Protein AF-A0A1V6DER4-F1 (afdb_monomer)

Nearest PDB structures (foldseek):
  4bug-assembly1_A  TM=2.078E-01  e=3.095E+00  Streptococcus pyogenes

Mean predicted aligned error: 11.06 Å

Secondary structure (DSSP, 8-state):
-------GGGGSS--------------EEEEESSSSEEEEEE-SSSPEEEEESSS-EEE-SEEEEEEEEEEEEETTEEEEEEEE-SS-EEE-TT-EEEE--SSSPEEEEEEEEETTEEEEEEEEE-TTS-BEEEEEEETTEE---EEEEEETTEEEEEEEPPP-

Structure (mmCIF, N/CA/C/O backbone):
data_AF-A0A1V6DER4-F1
#
_entry.id   AF-A0A1V6DER4-F1
#
loop_
_atom_site.group_PDB
_atom_site.id
_atom_si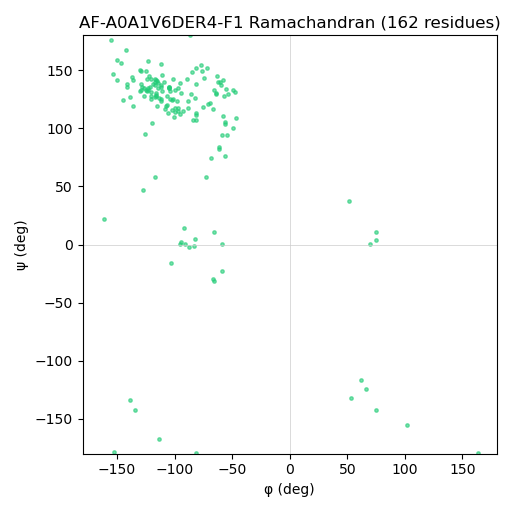te.type_symbol
_atom_site.label_atom_id
_atom_site.label_alt_id
_atom_site.label_comp_id
_atom_site.label_asym_id
_atom_site.label_entity_id
_atom_site.label_seq_id
_atom_site.pdbx_PDB_ins_code
_atom_site.Cartn_x
_atom_site.Cartn_y
_atom_site.Cartn_z
_atom_site.occupancy
_atom_site.B_iso_or_equiv
_atom_site.auth_seq_id
_atom_site.auth_comp_id
_atom_site.auth_asym_id
_atom_site.auth_atom_id
_atom_site.pdbx_PDB_model_num
ATOM 1 N N . MET A 1 1 ? 38.550 34.057 -59.702 1.00 41.94 1 MET A N 1
ATOM 2 C CA . MET A 1 1 ? 37.166 33.684 -59.329 1.00 41.94 1 MET A CA 1
ATOM 3 C C . MET A 1 1 ? 36.747 32.480 -60.160 1.00 41.94 1 MET A C 1
ATOM 5 O O . MET A 1 1 ? 36.558 32.627 -61.360 1.00 41.94 1 MET A O 1
ATOM 9 N N . ARG A 1 2 ? 36.686 31.280 -59.570 1.00 32.03 2 ARG A N 1
ATOM 10 C CA . ARG A 1 2 ? 36.226 30.060 -60.255 1.00 32.03 2 ARG A CA 1
ATOM 11 C C . ARG A 1 2 ? 34.793 29.771 -59.819 1.00 32.03 2 ARG A C 1
ATOM 13 O O . ARG A 1 2 ? 34.556 29.518 -58.644 1.00 32.03 2 ARG A O 1
ATOM 20 N N . ARG A 1 3 ? 33.850 29.838 -60.764 1.00 38.78 3 ARG A N 1
ATOM 21 C CA . ARG A 1 3 ? 32.483 29.338 -60.582 1.00 38.78 3 ARG A CA 1
ATOM 22 C C . ARG A 1 3 ? 32.534 27.815 -60.660 1.00 38.78 3 ARG A C 1
ATOM 24 O O . ARG A 1 3 ? 32.926 27.279 -61.692 1.00 38.78 3 ARG A O 1
ATOM 31 N N . VAL A 1 4 ? 32.162 27.139 -59.578 1.00 39.78 4 VAL A N 1
ATOM 32 C CA . VAL A 1 4 ? 31.928 25.693 -59.585 1.00 39.78 4 VAL A CA 1
ATOM 33 C C . VAL A 1 4 ? 30.445 25.485 -59.864 1.00 39.78 4 VAL A C 1
ATOM 35 O O . VAL A 1 4 ? 29.590 25.926 -59.101 1.00 39.78 4 VAL A O 1
ATOM 38 N N . CYS A 1 5 ? 30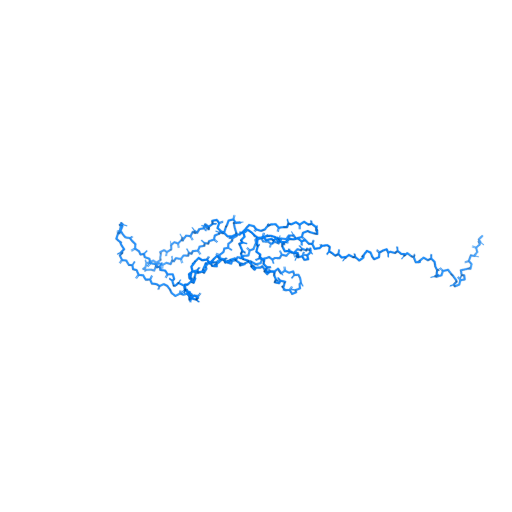.157 24.884 -61.014 1.00 38.81 5 CYS A N 1
ATOM 39 C CA . CYS A 1 5 ? 28.826 24.465 -61.422 1.00 38.81 5 CYS A CA 1
ATOM 40 C C . CYS A 1 5 ? 28.545 23.118 -60.743 1.00 38.81 5 CYS A C 1
ATOM 42 O O . CYS A 1 5 ? 29.219 22.132 -61.038 1.00 38.81 5 CYS A O 1
ATOM 44 N N . LEU A 1 6 ? 27.615 23.089 -59.788 1.00 34.81 6 LEU A N 1
ATOM 45 C CA . LEU A 1 6 ? 27.158 21.854 -59.152 1.00 34.81 6 LEU A CA 1
ATOM 46 C C . LEU A 1 6 ? 26.116 21.202 -60.066 1.00 34.81 6 LEU A C 1
ATOM 48 O O . LEU A 1 6 ? 25.002 21.702 -60.209 1.00 34.81 6 LEU A O 1
ATOM 52 N N . THR A 1 7 ? 26.496 20.103 -60.715 1.00 43.47 7 THR A N 1
ATOM 53 C CA . THR A 1 7 ? 25.568 19.224 -61.427 1.00 43.47 7 THR A CA 1
ATOM 54 C C . THR A 1 7 ? 24.791 18.363 -60.426 1.00 43.47 7 THR A C 1
ATOM 56 O O . THR A 1 7 ? 25.281 18.023 -59.349 1.00 43.47 7 THR A O 1
ATOM 59 N N . TRP A 1 8 ? 23.552 18.022 -60.790 1.00 34.69 8 TRP A N 1
ATOM 60 C CA . TRP A 1 8 ? 22.521 17.358 -59.973 1.00 34.69 8 TRP A CA 1
ATOM 61 C C . TRP A 1 8 ? 22.887 15.975 -59.388 1.00 34.69 8 TRP A C 1
ATOM 63 O O . TRP A 1 8 ? 22.088 15.373 -58.677 1.00 34.69 8 TRP A O 1
ATOM 73 N N . THR A 1 9 ? 24.092 15.465 -59.631 1.00 43.50 9 THR A N 1
ATOM 74 C CA . THR A 1 9 ? 24.537 14.133 -59.196 1.00 43.50 9 THR A CA 1
ATOM 75 C C . THR A 1 9 ? 25.147 14.104 -57.786 1.00 43.50 9 THR A C 1
ATOM 77 O O . THR A 1 9 ? 25.478 13.033 -57.289 1.00 43.50 9 THR A O 1
ATOM 80 N N . ALA A 1 10 ? 25.266 15.248 -57.101 1.00 41.22 10 ALA A N 1
ATOM 81 C CA . ALA A 1 10 ? 25.818 15.333 -55.740 1.00 41.22 10 ALA A CA 1
ATOM 82 C C . ALA A 1 10 ? 24.766 15.234 -54.611 1.00 41.22 10 ALA A C 1
ATOM 84 O O . ALA A 1 10 ? 25.069 15.540 -53.461 1.00 41.22 10 ALA A O 1
ATOM 85 N N . VAL A 1 11 ? 23.534 14.800 -54.911 1.00 39.50 11 VAL A N 1
ATOM 86 C CA . VAL A 1 11 ? 22.464 14.601 -53.904 1.00 39.50 11 VAL A CA 1
ATOM 87 C C . VAL A 1 11 ? 22.400 13.146 -53.398 1.00 39.50 11 VAL A C 1
ATOM 89 O O . VAL A 1 11 ? 21.587 12.813 -52.544 1.00 39.50 11 VAL A O 1
ATOM 92 N N . ALA A 1 12 ? 23.291 12.263 -53.856 1.00 41.22 12 ALA A N 1
ATOM 93 C CA . ALA A 1 12 ? 23.211 10.828 -53.570 1.00 41.22 12 ALA A CA 1
ATOM 94 C C . ALA A 1 12 ? 24.506 10.235 -52.986 1.00 41.22 12 ALA A C 1
ATOM 96 O O . ALA A 1 12 ? 24.964 9.203 -53.455 1.00 41.22 12 ALA A O 1
ATOM 97 N N . ALA A 1 13 ? 25.127 10.870 -51.984 1.00 39.97 13 ALA A N 1
ATOM 98 C CA . ALA A 1 13 ? 26.180 10.212 -51.184 1.00 39.97 13 ALA A CA 1
ATOM 99 C C . ALA A 1 13 ? 26.474 10.875 -49.825 1.00 39.97 13 ALA A C 1
ATOM 101 O O . ALA A 1 13 ? 27.538 10.667 -49.253 1.00 39.97 13 ALA A O 1
ATOM 102 N N . VAL A 1 14 ? 25.536 11.643 -49.269 1.00 38.56 14 VAL A N 1
ATOM 103 C CA . VAL A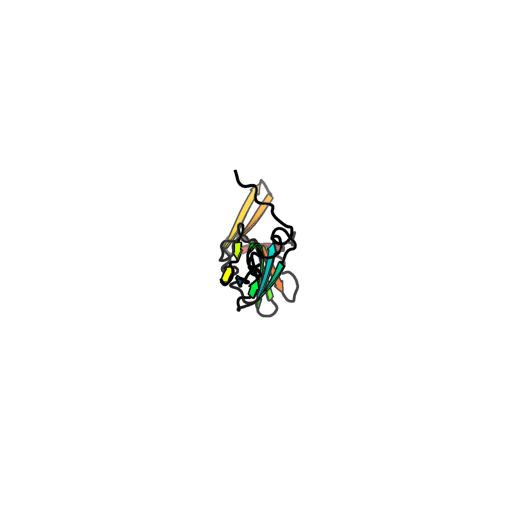 1 14 ? 25.509 11.887 -47.819 1.00 38.56 14 VAL A CA 1
ATOM 104 C C . VAL A 1 14 ? 24.202 11.306 -47.302 1.00 38.56 14 VAL A C 1
ATOM 106 O O . VAL A 1 14 ? 23.365 11.968 -46.697 1.00 38.56 14 VAL A O 1
ATOM 109 N N . LEU A 1 15 ? 24.039 10.005 -47.553 1.00 38.81 15 LEU A N 1
ATOM 110 C CA . LEU A 1 15 ? 23.426 9.142 -46.559 1.00 38.81 15 LEU A CA 1
ATOM 111 C C . LEU A 1 15 ? 24.361 9.214 -45.352 1.00 38.81 15 LEU A C 1
ATOM 113 O O . LEU A 1 15 ? 25.231 8.370 -45.161 1.00 38.81 15 LEU A O 1
ATOM 117 N N . LEU A 1 16 ? 24.200 10.269 -44.549 1.00 38.84 16 LEU A N 1
ATOM 118 C CA . LEU A 1 16 ? 24.380 10.123 -43.122 1.00 38.84 16 LEU A CA 1
ATOM 119 C C . LEU A 1 16 ? 23.438 8.978 -42.770 1.00 38.84 16 LEU A C 1
ATOM 121 O O . LEU A 1 16 ? 22.239 9.167 -42.576 1.00 38.84 16 LEU A O 1
ATOM 125 N N . SER A 1 17 ? 23.990 7.770 -42.747 1.00 44.09 17 SER A N 1
ATOM 126 C CA . SER A 1 17 ? 23.574 6.735 -41.832 1.00 44.09 17 SER A CA 1
ATOM 127 C C . SER A 1 17 ? 23.718 7.351 -40.448 1.00 44.09 17 SER A C 1
ATOM 129 O O . SER A 1 17 ? 24.691 7.116 -39.741 1.00 44.09 17 SER A O 1
ATOM 131 N N . VAL A 1 18 ? 22.772 8.224 -40.098 1.00 37.38 18 VAL A N 1
ATOM 132 C CA . VAL A 1 18 ? 22.355 8.386 -38.727 1.00 37.38 18 VAL A CA 1
ATOM 133 C C . VAL A 1 18 ? 21.917 6.973 -38.399 1.00 37.38 18 VAL A C 1
ATOM 135 O O . VAL A 1 18 ? 20.949 6.500 -39.008 1.00 37.38 18 VAL A O 1
ATOM 138 N N . PRO A 1 19 ? 22.638 6.232 -37.543 1.00 39.72 19 PRO A N 1
ATOM 139 C CA . PRO A 1 19 ? 21.972 5.140 -36.892 1.00 39.72 19 PRO A CA 1
ATOM 140 C C . PRO A 1 19 ? 20.787 5.826 -36.222 1.00 39.72 19 PRO A C 1
ATOM 142 O O . PRO A 1 19 ? 20.935 6.533 -35.226 1.00 39.72 19 PRO A O 1
ATOM 145 N N . ILE A 1 20 ? 19.591 5.641 -36.780 1.00 41.31 20 ILE A N 1
ATOM 146 C CA . ILE A 1 20 ? 18.439 5.498 -35.919 1.00 41.31 20 ILE A CA 1
ATOM 147 C C . ILE A 1 20 ? 18.832 4.248 -35.148 1.00 41.31 20 ILE A C 1
ATOM 149 O O . ILE A 1 20 ? 18.541 3.129 -35.562 1.00 41.31 20 ILE A O 1
ATOM 153 N N . ALA A 1 21 ? 19.621 4.431 -34.082 1.00 40.12 21 ALA A N 1
ATOM 154 C CA . ALA A 1 21 ? 19.564 3.533 -32.969 1.00 40.12 21 ALA A CA 1
ATOM 155 C C . ALA A 1 21 ? 18.064 3.435 -32.770 1.00 40.12 21 ALA A C 1
ATOM 157 O O . ALA A 1 21 ? 17.407 4.437 -32.472 1.00 40.12 21 ALA A O 1
ATOM 158 N N . SER A 1 22 ? 17.498 2.280 -33.111 1.00 39.81 22 SER A N 1
ATOM 159 C CA . SER A 1 22 ? 16.241 1.893 -32.530 1.00 39.81 22 SER A CA 1
ATOM 160 C C . SER A 1 22 ? 16.509 2.111 -31.055 1.00 39.81 22 SER A C 1
ATOM 162 O O . SER A 1 22 ? 17.254 1.342 -30.447 1.00 39.81 22 SER A O 1
ATOM 164 N N . ALA A 1 23 ? 16.047 3.233 -30.513 1.00 42.28 23 ALA A N 1
ATOM 165 C CA . ALA A 1 23 ? 15.954 3.420 -29.094 1.00 42.28 23 ALA A CA 1
ATOM 166 C C . ALA A 1 23 ? 14.855 2.437 -28.717 1.00 42.28 23 ALA A C 1
ATOM 168 O O . ALA A 1 23 ? 13.696 2.797 -28.536 1.00 4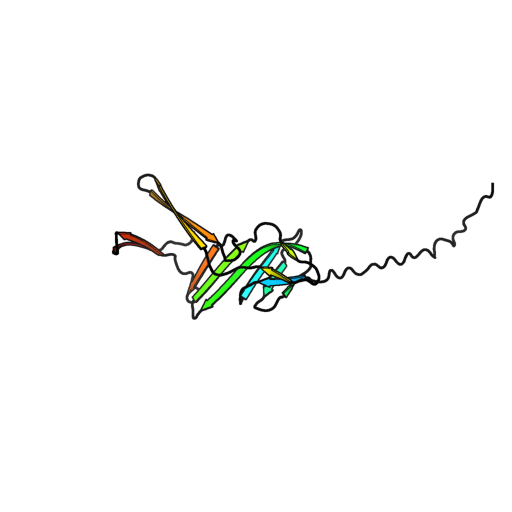2.28 23 ALA A O 1
ATOM 169 N N . VAL A 1 24 ? 15.210 1.150 -28.721 1.00 44.88 24 VAL A N 1
ATOM 170 C CA . VAL A 1 24 ? 14.601 0.178 -27.851 1.00 44.88 24 VAL A CA 1
ATOM 171 C C . VAL A 1 24 ? 14.922 0.808 -26.515 1.00 44.88 24 VAL A C 1
ATOM 173 O O . VAL A 1 24 ? 16.069 0.781 -26.076 1.00 44.88 24 VAL A O 1
ATOM 176 N N . ALA A 1 25 ? 13.982 1.598 -25.996 1.00 53.94 25 ALA A N 1
ATOM 177 C CA . ALA A 1 25 ? 14.088 2.083 -24.643 1.00 53.94 25 ALA A CA 1
ATOM 178 C C . ALA A 1 25 ? 14.214 0.797 -23.842 1.00 53.94 25 ALA A C 1
ATOM 180 O O . ALA A 1 25 ? 13.260 0.024 -23.787 1.00 53.94 25 ALA A O 1
ATOM 181 N N . GLU A 1 26 ? 15.429 0.481 -23.399 1.00 72.69 26 GLU A N 1
ATOM 182 C CA . GLU A 1 26 ? 15.635 -0.729 -22.630 1.00 72.69 26 GLU A CA 1
ATOM 183 C C . GLU A 1 26 ? 14.706 -0.616 -21.429 1.00 72.69 26 GLU A C 1
ATOM 185 O O . GLU A 1 26 ? 14.662 0.419 -20.754 1.00 72.69 26 GLU A O 1
ATOM 190 N N . ASP A 1 27 ? 13.896 -1.648 -21.217 1.00 86.62 27 ASP A N 1
ATOM 191 C CA . ASP A 1 27 ? 12.996 -1.664 -20.081 1.00 86.62 27 ASP A CA 1
ATOM 192 C C . ASP A 1 27 ? 13.826 -1.521 -18.798 1.00 86.62 27 ASP A C 1
ATOM 194 O O . ASP A 1 27 ? 14.931 -2.061 -18.656 1.00 86.62 27 ASP A O 1
ATOM 198 N N . GLY A 1 28 ? 13.292 -0.767 -17.845 1.00 92.38 28 GLY A N 1
ATOM 199 C CA . GLY A 1 28 ? 13.697 -0.932 -16.462 1.00 9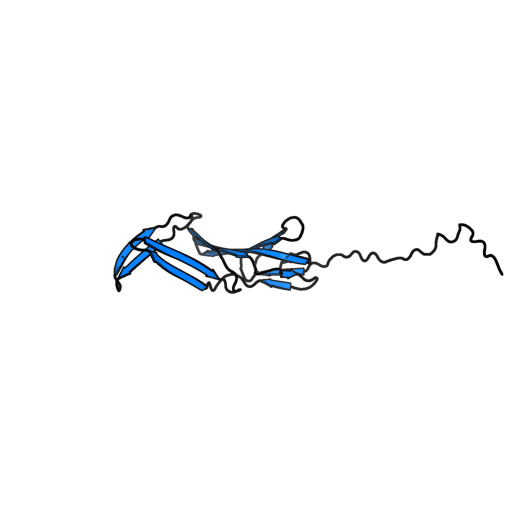2.38 28 GLY A CA 1
ATOM 200 C C . GLY A 1 28 ? 12.950 -2.105 -15.838 1.00 92.38 28 GLY A C 1
ATOM 201 O O . GLY A 1 28 ? 12.121 -2.775 -16.458 1.00 92.38 28 GLY A O 1
ATOM 202 N N . LYS A 1 29 ? 13.220 -2.345 -14.562 1.00 93.75 29 LYS A N 1
ATOM 203 C CA . LYS A 1 29 ? 12.490 -3.320 -13.757 1.00 93.75 29 LYS A CA 1
ATOM 204 C C . LYS A 1 29 ? 11.855 -2.638 -12.564 1.00 93.75 29 LYS A C 1
ATOM 206 O O . LYS A 1 29 ? 12.450 -1.756 -11.954 1.00 93.75 29 LYS A O 1
ATOM 211 N N . LEU A 1 30 ? 10.658 -3.079 -12.213 1.00 94.25 30 LEU A N 1
ATOM 212 C CA . LEU A 1 30 ? 9.946 -2.663 -11.019 1.00 94.25 30 LEU A CA 1
ATOM 213 C C . LEU A 1 30 ? 9.851 -3.841 -10.054 1.00 94.25 30 LEU A C 1
ATOM 215 O O . LEU A 1 30 ? 9.321 -4.892 -10.409 1.00 94.25 30 LEU A O 1
ATOM 219 N N . SER A 1 31 ? 10.340 -3.649 -8.835 1.00 94.00 31 SER A N 1
ATOM 220 C CA . SER A 1 31 ? 10.152 -4.579 -7.723 1.00 94.00 31 SER A CA 1
ATOM 221 C C . SER A 1 31 ? 9.369 -3.887 -6.614 1.00 94.00 31 SER A C 1
ATOM 223 O O . SER A 1 31 ? 9.567 -2.698 -6.365 1.00 94.00 31 SER A O 1
ATOM 225 N N . VAL A 1 32 ? 8.476 -4.613 -5.948 1.00 90.88 32 VAL A N 1
ATOM 226 C CA . VAL A 1 32 ? 7.725 -4.118 -4.789 1.00 90.88 32 VAL A CA 1
ATOM 227 C C . VAL A 1 32 ? 7.896 -5.125 -3.665 1.00 90.88 32 VAL A C 1
ATOM 229 O O . VAL A 1 32 ? 7.762 -6.324 -3.896 1.00 90.88 32 VAL A O 1
ATOM 232 N N . THR A 1 33 ? 8.160 -4.650 -2.448 1.00 86.06 33 THR A N 1
ATOM 233 C CA . THR A 1 33 ? 8.352 -5.494 -1.256 1.00 86.06 33 THR A CA 1
ATOM 234 C C . THR A 1 33 ? 7.026 -6.106 -0.757 1.00 86.06 33 THR A C 1
ATOM 236 O O . THR A 1 33 ? 6.592 -5.865 0.365 1.00 86.06 33 THR A O 1
ATOM 239 N N . ALA A 1 34 ? 6.335 -6.871 -1.604 1.00 84.62 34 ALA A N 1
ATOM 240 C CA . ALA A 1 34 ? 5.084 -7.557 -1.295 1.00 84.62 34 ALA A CA 1
ATOM 241 C C . ALA A 1 34 ? 4.904 -8.807 -2.172 1.00 84.62 34 ALA A C 1
ATOM 243 O O . ALA A 1 34 ? 5.266 -8.813 -3.345 1.00 84.62 34 ALA A O 1
ATOM 244 N N . ASP A 1 35 ? 4.267 -9.848 -1.630 1.00 83.69 35 ASP A N 1
ATOM 245 C CA . ASP A 1 35 ? 4.045 -11.111 -2.353 1.00 83.69 35 ASP A CA 1
ATOM 246 C C . ASP A 1 35 ? 3.102 -10.970 -3.553 1.00 83.69 35 ASP A C 1
ATOM 248 O O . ASP A 1 35 ? 3.224 -11.697 -4.540 1.00 83.69 35 ASP A O 1
ATOM 252 N N . LYS A 1 36 ? 2.146 -10.041 -3.463 1.00 88.38 36 LYS A N 1
ATOM 253 C CA . LYS A 1 36 ? 1.184 -9.742 -4.519 1.00 88.38 36 LYS A CA 1
ATOM 254 C C . LYS A 1 36 ? 0.877 -8.257 -4.530 1.00 88.38 36 LYS A C 1
ATOM 256 O O . LYS A 1 36 ? 0.421 -7.694 -3.530 1.00 88.38 36 LYS A O 1
ATOM 261 N N . TRP A 1 37 ? 1.083 -7.641 -5.684 1.00 92.56 37 TRP A N 1
ATOM 262 C CA . TRP A 1 37 ? 0.920 -6.206 -5.836 1.00 92.56 37 TRP A CA 1
ATOM 263 C C . TRP A 1 37 ? 0.402 -5.819 -7.217 1.00 92.56 37 TRP A C 1
ATOM 265 O O . TRP A 1 37 ? 0.558 -6.531 -8.213 1.00 92.56 37 TRP A O 1
ATOM 275 N N . VAL A 1 38 ? -0.229 -4.650 -7.257 1.00 94.69 38 VAL A N 1
ATOM 276 C CA . VAL A 1 38 ? -0.640 -3.954 -8.473 1.00 94.69 38 VAL A CA 1
ATOM 277 C C . VAL A 1 38 ? -0.156 -2.514 -8.378 1.00 94.69 38 VAL A C 1
ATOM 279 O O . VAL A 1 38 ? -0.375 -1.852 -7.366 1.00 94.69 38 VAL A O 1
ATOM 282 N N . ALA A 1 39 ? 0.471 -2.015 -9.437 1.00 94.81 39 ALA A N 1
ATOM 283 C CA . ALA A 1 39 ? 0.881 -0.627 -9.565 1.00 94.81 39 ALA A CA 1
ATOM 284 C C . ALA A 1 39 ? 0.240 0.005 -10.806 1.00 94.81 39 ALA A C 1
ATOM 286 O O . ALA A 1 39 ? 0.207 -0.586 -11.883 1.00 94.81 39 ALA A O 1
ATOM 287 N N . TYR A 1 40 ? -0.267 1.221 -10.641 1.00 94.81 40 TYR A N 1
ATOM 288 C CA . TYR A 1 40 ? -0.745 2.083 -11.711 1.00 94.81 40 TYR A CA 1
ATOM 289 C C . TYR A 1 40 ? 0.291 3.179 -11.915 1.00 94.81 40 TYR A C 1
ATOM 291 O O . TYR A 1 40 ? 0.512 4.011 -11.029 1.00 94.81 40 TYR A O 1
ATOM 299 N N . LEU A 1 41 ? 0.934 3.149 -13.073 1.00 94.75 41 LEU A N 1
ATOM 300 C CA . LEU A 1 41 ? 1.995 4.061 -13.461 1.00 94.75 41 LEU A CA 1
ATOM 301 C C . LEU A 1 41 ? 1.396 5.128 -14.373 1.00 94.75 41 LEU A C 1
ATOM 303 O O . LEU A 1 41 ? 1.006 4.848 -15.506 1.00 94.75 41 LEU A O 1
ATOM 307 N N . TYR A 1 42 ? 1.310 6.351 -13.862 1.00 93.06 42 TYR A N 1
ATOM 308 C CA . TYR A 1 42 ? 0.794 7.504 -14.588 1.00 93.06 42 TYR A CA 1
ATOM 309 C C . TYR A 1 42 ? 1.966 8.305 -15.165 1.00 93.06 42 TYR A C 1
ATOM 311 O O . TYR A 1 42 ? 2.768 8.865 -14.414 1.00 93.06 42 TYR A O 1
ATOM 319 N N . SER A 1 43 ? 2.050 8.360 -16.494 1.00 87.88 43 SER A N 1
ATOM 320 C CA . SER A 1 43 ? 2.911 9.270 -17.265 1.00 87.88 43 SER A CA 1
ATOM 321 C C . SER A 1 43 ? 2.040 10.271 -18.047 1.00 87.88 43 SER A C 1
ATOM 323 O O . SER A 1 43 ? 0.838 10.360 -17.802 1.00 87.88 43 SER A O 1
ATOM 325 N N . THR A 1 44 ? 2.600 11.021 -19.003 1.00 71.75 44 THR A N 1
ATOM 326 C CA . THR A 1 44 ? 1.871 11.983 -19.865 1.00 71.75 44 THR A CA 1
ATOM 327 C C . THR A 1 44 ? 0.855 11.344 -20.833 1.00 71.75 44 THR A C 1
ATOM 329 O O . THR A 1 44 ? 0.325 12.026 -21.707 1.00 71.75 44 THR A O 1
ATOM 332 N N . GLY A 1 45 ? 0.556 10.050 -20.683 1.00 70.94 45 GLY A N 1
ATOM 333 C CA . GLY A 1 45 ? -0.380 9.292 -21.511 1.00 70.94 45 GLY A CA 1
ATOM 334 C C . GLY A 1 45 ? -1.342 8.422 -20.696 1.00 70.94 45 GLY A C 1
ATOM 335 O O . GLY A 1 45 ? -1.831 8.812 -19.637 1.00 70.94 45 GLY A O 1
ATOM 336 N N . ARG A 1 46 ? -1.655 7.227 -21.212 1.00 75.19 46 ARG A N 1
ATOM 337 C CA . ARG A 1 46 ? -2.546 6.272 -20.533 1.00 75.19 46 ARG A CA 1
ATOM 338 C C . ARG A 1 46 ? -1.830 5.609 -19.350 1.00 75.19 46 ARG A C 1
ATOM 340 O O . ARG A 1 46 ? -0.647 5.296 -19.479 1.00 75.19 46 ARG A O 1
ATOM 347 N N . PRO A 1 47 ? -2.529 5.348 -18.230 1.00 84.56 47 PRO A N 1
ATOM 348 C CA . PRO A 1 47 ? -1.931 4.641 -17.110 1.00 84.56 47 PRO A CA 1
ATOM 349 C C . PRO A 1 47 ? -1.553 3.216 -17.515 1.00 84.56 47 PRO A C 1
ATOM 351 O O . PRO A 1 47 ? -2.376 2.476 -18.057 1.00 84.56 47 PRO A O 1
ATOM 354 N N . LEU A 1 48 ? -0.316 2.827 -17.217 1.00 90.12 48 LEU A N 1
ATOM 355 C CA . LEU A 1 48 ? 0.137 1.447 -17.335 1.00 90.12 48 LEU A CA 1
ATOM 356 C C . LEU A 1 48 ? -0.210 0.702 -16.044 1.00 90.12 48 LEU A C 1
ATOM 358 O O . LEU A 1 48 ? 0.109 1.166 -14.949 1.00 90.12 48 LEU A O 1
ATOM 362 N N . VAL A 1 49 ? -0.859 -0.455 -16.171 1.00 93.75 49 VAL A N 1
ATOM 363 C CA . VAL A 1 49 ? -1.153 -1.336 -15.036 1.00 93.75 49 VAL A CA 1
ATOM 364 C C . VAL A 1 49 ? -0.122 -2.450 -15.010 1.00 93.75 49 VAL A C 1
ATOM 366 O O . VAL A 1 49 ? -0.064 -3.266 -15.926 1.00 93.75 49 VAL A O 1
ATOM 369 N N . VAL A 1 50 ? 0.662 -2.500 -13.940 1.00 93.94 50 VAL A N 1
ATOM 370 C CA . VAL A 1 50 ? 1.672 -3.532 -13.707 1.00 93.94 50 VAL A CA 1
ATOM 371 C C . VAL A 1 50 ? 1.208 -4.394 -12.544 1.00 93.94 50 VAL A C 1
ATOM 373 O O . VAL A 1 50 ? 0.777 -3.884 -11.511 1.00 93.94 50 VAL A O 1
ATOM 376 N N . ARG A 1 51 ? 1.265 -5.711 -12.718 1.00 94.19 51 ARG A N 1
ATOM 377 C CA . ARG A 1 51 ? 0.987 -6.686 -11.663 1.00 94.19 51 ARG A CA 1
ATOM 378 C C . ARG A 1 51 ? 2.241 -7.508 -11.453 1.00 94.19 51 ARG A C 1
ATOM 380 O O . ARG A 1 51 ? 2.858 -7.913 -12.435 1.00 94.19 51 ARG A O 1
ATOM 387 N N . GLY A 1 52 ? 2.578 -7.780 -10.205 1.00 90.94 52 GLY A N 1
ATOM 388 C CA . GLY A 1 52 ? 3.745 -8.589 -9.896 1.00 90.94 52 GLY A CA 1
ATOM 389 C C . GLY A 1 52 ? 3.628 -9.323 -8.573 1.00 90.94 52 GLY A C 1
ATOM 390 O O . GLY A 1 52 ? 2.606 -9.262 -7.880 1.00 90.94 52 GLY A O 1
ATOM 391 N N . GLY A 1 53 ? 4.703 -10.040 -8.269 1.00 88.06 53 GLY A N 1
ATOM 392 C CA . GLY A 1 53 ? 4.919 -10.727 -7.005 1.00 88.06 53 GLY A CA 1
ATOM 393 C C . GLY A 1 53 ? 6.368 -10.552 -6.571 1.00 88.06 53 GLY A C 1
ATOM 394 O O . GLY A 1 53 ? 6.892 -9.443 -6.650 1.00 88.06 53 GLY A O 1
ATOM 395 N N . LYS A 1 54 ? 7.013 -11.645 -6.153 1.00 87.31 54 LYS A N 1
ATOM 396 C CA . LYS A 1 54 ? 8.379 -11.628 -5.598 1.00 87.31 54 LYS A CA 1
ATOM 397 C C . LYS A 1 54 ? 9.469 -11.245 -6.601 1.00 87.31 54 LYS A C 1
ATOM 399 O O . LYS A 1 54 ? 10.480 -10.677 -6.205 1.00 87.31 54 LYS A O 1
ATOM 404 N N . GLU A 1 55 ? 9.263 -11.552 -7.878 1.00 91.50 55 GLU A N 1
ATOM 405 C CA . GLU A 1 55 ? 10.239 -11.260 -8.928 1.00 91.50 55 GLU A CA 1
ATOM 406 C C . GLU A 1 55 ? 10.022 -9.861 -9.530 1.00 91.50 55 GLU A C 1
ATOM 408 O O . GLU A 1 55 ? 8.869 -9.457 -9.734 1.00 91.50 55 GLU A O 1
ATOM 413 N N . PRO A 1 56 ? 11.100 -9.130 -9.874 1.00 93.94 56 PRO A N 1
ATOM 414 C CA . PRO A 1 56 ? 10.991 -7.861 -10.582 1.00 93.94 56 PRO A CA 1
ATOM 415 C C . PRO A 1 56 ? 10.306 -8.010 -11.948 1.00 93.94 56 PRO A C 1
ATOM 417 O O . PRO A 1 56 ? 10.584 -8.940 -12.705 1.00 93.94 56 PRO A O 1
ATOM 420 N N . VAL A 1 57 ? 9.455 -7.047 -12.296 1.00 94.44 57 VAL A N 1
ATOM 421 C CA . VAL A 1 57 ? 8.691 -7.022 -13.552 1.00 94.44 57 VAL A CA 1
ATOM 422 C C . VAL A 1 57 ? 9.298 -6.001 -14.508 1.00 94.44 57 VAL A C 1
ATOM 424 O O . VAL A 1 57 ? 9.597 -4.884 -14.089 1.00 94.44 57 VAL A O 1
ATOM 427 N N . ASN A 1 58 ? 9.460 -6.352 -15.786 1.00 93.12 58 ASN A N 1
ATOM 428 C CA . ASN A 1 58 ? 9.908 -5.398 -16.804 1.00 93.12 58 ASN A CA 1
ATOM 429 C C . ASN A 1 58 ? 8.858 -4.301 -17.004 1.00 93.12 58 ASN A C 1
ATOM 431 O O . ASN A 1 58 ? 7.663 -4.574 -17.137 1.00 93.12 58 ASN A O 1
ATOM 435 N N . VAL A 1 59 ? 9.316 -3.057 -17.023 1.00 91.56 59 VAL A N 1
ATOM 436 C CA . VAL A 1 59 ? 8.495 -1.865 -17.206 1.00 91.56 59 VAL A CA 1
ATOM 437 C C . VAL A 1 59 ? 9.277 -0.891 -18.071 1.00 91.56 59 VAL A C 1
ATOM 439 O O . VAL A 1 59 ? 10.468 -0.688 -17.840 1.00 91.56 59 VAL A O 1
ATOM 442 N N . ALA A 1 60 ? 8.601 -0.247 -19.021 1.00 89.00 60 ALA A N 1
ATOM 443 C CA . ALA A 1 60 ? 9.213 0.795 -19.836 1.00 89.00 60 ALA A CA 1
ATOM 444 C C . ALA A 1 60 ? 9.947 1.819 -18.955 1.00 89.00 60 ALA A C 1
ATOM 446 O O . ALA A 1 60 ? 9.417 2.283 -17.940 1.00 89.00 60 ALA A O 1
ATOM 447 N N . ALA A 1 61 ? 11.178 2.160 -19.333 1.00 90.81 61 ALA A N 1
ATOM 448 C CA . ALA A 1 61 ? 11.919 3.206 -18.649 1.00 90.81 61 ALA A CA 1
ATOM 449 C C . ALA A 1 61 ? 11.188 4.552 -18.787 1.00 90.81 61 ALA A C 1
ATOM 451 O O . ALA A 1 61 ? 10.644 4.883 -19.844 1.00 90.81 61 ALA A O 1
ATOM 452 N N . GLY A 1 62 ? 11.169 5.342 -17.716 1.00 90.88 62 GLY A N 1
ATOM 453 C CA . GLY A 1 62 ? 10.445 6.604 -17.698 1.00 90.88 62 GLY A CA 1
ATOM 454 C C . GLY A 1 62 ? 10.207 7.173 -16.307 1.00 90.88 62 GLY A C 1
ATOM 455 O O . GLY A 1 62 ? 10.613 6.619 -15.289 1.00 90.88 62 GLY A O 1
ATOM 456 N N . SER A 1 63 ? 9.528 8.315 -16.280 1.00 93.12 63 SER A N 1
ATOM 457 C CA . SER A 1 63 ? 9.189 9.047 -15.064 1.00 93.12 63 SER A CA 1
ATOM 458 C C . SER A 1 63 ? 7.695 8.898 -14.784 1.00 93.12 63 SER A C 1
ATOM 460 O O . SER A 1 63 ? 6.865 9.279 -15.614 1.00 93.12 63 SER A O 1
ATOM 462 N N . TYR A 1 64 ? 7.347 8.317 -13.635 1.00 93.94 64 TYR A N 1
ATOM 463 C CA . TYR A 1 64 ? 5.980 7.910 -13.319 1.00 93.94 64 TYR A CA 1
ATOM 464 C C . TYR A 1 64 ? 5.521 8.431 -11.967 1.00 93.94 64 TYR A C 1
ATOM 466 O O . TYR A 1 64 ? 6.225 8.334 -10.964 1.00 93.94 64 TYR A O 1
ATOM 474 N N . ARG A 1 65 ? 4.278 8.900 -11.905 1.00 94.69 65 ARG A N 1
ATOM 475 C CA . ARG A 1 65 ? 3.547 8.956 -10.639 1.00 94.69 65 ARG A CA 1
ATOM 476 C C . ARG A 1 65 ? 2.953 7.577 -10.395 1.00 94.69 65 ARG A C 1
ATOM 478 O O . ARG A 1 65 ? 2.252 7.061 -11.261 1.00 94.69 65 ARG A O 1
ATOM 485 N N . ILE A 1 66 ? 3.223 6.976 -9.241 1.00 94.56 66 ILE A N 1
ATOM 486 C CA . ILE A 1 66 ? 2.870 5.573 -8.990 1.00 94.56 66 ILE A CA 1
ATOM 487 C C . ILE A 1 66 ? 1.831 5.486 -7.877 1.00 94.56 66 ILE A C 1
ATOM 489 O O . ILE A 1 66 ? 2.085 5.886 -6.741 1.00 94.56 66 ILE A O 1
ATOM 493 N N . ARG A 1 67 ? 0.662 4.931 -8.204 1.00 94.44 67 ARG A N 1
ATOM 494 C CA . ARG A 1 67 ? -0.292 4.421 -7.211 1.00 94.44 67 ARG A CA 1
ATOM 495 C C . ARG A 1 67 ? -0.077 2.925 -7.074 1.00 94.44 67 ARG A C 1
ATOM 497 O O . ARG A 1 67 ? -0.002 2.239 -8.086 1.00 94.44 67 ARG A O 1
ATOM 504 N N . PHE A 1 68 ? -0.037 2.411 -5.856 1.00 93.50 68 PHE A N 1
ATOM 505 C CA . PHE A 1 68 ? 0.131 0.986 -5.604 1.00 93.50 68 PHE A CA 1
ATOM 506 C C . PHE A 1 68 ? -1.016 0.435 -4.763 1.00 93.50 68 PHE A C 1
ATOM 508 O O . PHE A 1 68 ? -1.711 1.157 -4.043 1.00 93.50 68 PHE A O 1
ATOM 515 N N . MET A 1 69 ? -1.197 -0.871 -4.873 1.00 93.81 69 MET A N 1
ATOM 516 C CA . MET A 1 69 ? -2.061 -1.677 -4.037 1.00 93.81 69 MET A CA 1
ATOM 517 C C . MET A 1 69 ? -1.326 -2.975 -3.738 1.00 93.81 69 MET A C 1
ATOM 519 O O . MET A 1 69 ? -0.888 -3.658 -4.664 1.00 93.81 69 MET A O 1
ATOM 523 N N . VAL A 1 70 ? -1.201 -3.316 -2.461 1.00 91.88 70 VAL A N 1
ATOM 524 C CA . VAL A 1 70 ? -0.655 -4.608 -2.042 1.00 91.88 70 VAL A CA 1
ATOM 525 C C . VAL A 1 70 ? -1.661 -5.308 -1.151 1.00 91.88 70 VAL A C 1
ATOM 527 O O . VAL A 1 70 ? -2.373 -4.671 -0.373 1.00 91.88 70 VAL A O 1
ATOM 530 N N . SER A 1 71 ? -1.749 -6.622 -1.308 1.00 87.12 71 SER A N 1
ATOM 531 C CA . SER A 1 71 ? -2.698 -7.456 -0.580 1.00 87.12 71 SER A CA 1
ATOM 532 C C . SER A 1 71 ? -1.963 -8.588 0.111 1.00 87.12 71 SER A C 1
ATOM 534 O O . SER A 1 71 ? -1.160 -9.269 -0.525 1.00 87.12 71 SER A O 1
ATOM 536 N N . SER A 1 72 ? -2.298 -8.825 1.371 1.00 85.25 72 SER A N 1
ATOM 537 C CA . SER A 1 72 ? -1.926 -10.028 2.104 1.00 85.25 72 SER A CA 1
ATOM 538 C C . SER A 1 72 ? -3.180 -10.844 2.381 1.00 85.25 72 SER A C 1
ATOM 540 O O . SER A 1 72 ? -4.222 -10.281 2.726 1.00 85.25 72 SER A O 1
ATOM 542 N N . VAL A 1 73 ? -3.084 -12.159 2.207 1.00 84.38 73 VAL A N 1
ATOM 543 C CA . VAL A 1 73 ? -4.169 -13.107 2.472 1.00 84.38 73 VAL A CA 1
ATOM 544 C C . VAL A 1 73 ? -3.683 -14.087 3.526 1.00 84.38 73 VAL A C 1
ATOM 546 O O . VAL A 1 73 ? -2.619 -14.686 3.370 1.00 84.38 73 VAL A O 1
ATOM 549 N N . LYS A 1 74 ? -4.464 -14.250 4.589 1.00 85.44 74 LYS A N 1
ATOM 550 C CA . LYS A 1 74 ? -4.257 -15.263 5.618 1.00 85.44 74 LYS A CA 1
ATOM 551 C C . LYS A 1 74 ? -5.611 -15.882 5.941 1.00 85.44 74 LYS A C 1
ATOM 553 O O . LYS A 1 74 ? -6.519 -15.171 6.365 1.00 85.44 74 LYS A O 1
ATOM 558 N N . ASP A 1 75 ? -5.734 -17.187 5.721 1.00 90.06 75 ASP A N 1
ATOM 559 C CA . ASP A 1 75 ? -7.007 -17.910 5.814 1.00 90.06 75 ASP A CA 1
ATOM 560 C C . ASP A 1 75 ? -8.090 -17.229 4.943 1.00 90.06 75 ASP A C 1
ATOM 562 O O . ASP A 1 75 ? -7.825 -16.870 3.794 1.00 90.06 75 ASP A O 1
ATOM 566 N N . ASP A 1 76 ? -9.288 -16.998 5.486 1.00 88.88 76 ASP A N 1
ATOM 567 C CA . ASP A 1 76 ? -10.383 -16.282 4.813 1.00 88.88 76 ASP A CA 1
ATOM 568 C C . ASP A 1 76 ? -10.270 -14.746 4.908 1.00 88.88 76 ASP A C 1
ATOM 570 O O . ASP A 1 76 ? -11.187 -14.028 4.490 1.00 88.88 76 ASP A O 1
ATOM 574 N N . GLN A 1 77 ? -9.183 -14.218 5.478 1.00 87.88 77 GLN A N 1
ATOM 575 C CA . GLN A 1 77 ? -8.991 -12.787 5.694 1.00 87.88 77 GLN A CA 1
ATOM 576 C C . GLN A 1 77 ? -8.015 -12.199 4.677 1.00 87.88 77 GLN A C 1
ATOM 578 O O . GLN A 1 77 ? -6.921 -12.710 4.445 1.00 87.88 77 GLN A O 1
ATOM 583 N N . THR A 1 78 ? -8.403 -11.078 4.075 1.00 88.88 78 THR A N 1
ATOM 584 C CA . THR A 1 78 ? -7.539 -10.300 3.182 1.00 88.88 78 THR A CA 1
ATOM 585 C C . THR A 1 78 ? -7.370 -8.898 3.733 1.00 88.88 78 THR A C 1
ATOM 587 O O . THR A 1 78 ? -8.357 -8.191 3.926 1.00 88.88 78 THR A O 1
ATOM 590 N N . ALA A 1 79 ? -6.124 -8.472 3.916 1.00 87.94 79 ALA A N 1
ATOM 591 C CA . ALA A 1 79 ? -5.769 -7.087 4.184 1.00 87.94 79 ALA A CA 1
ATOM 592 C C . ALA A 1 79 ? -5.193 -6.467 2.911 1.00 87.94 79 ALA A C 1
ATOM 594 O O . ALA A 1 79 ? -4.239 -6.983 2.332 1.00 87.94 79 ALA A O 1
ATOM 595 N N . THR A 1 80 ? -5.772 -5.358 2.472 1.00 89.81 80 THR A N 1
ATOM 596 C CA . THR A 1 80 ? -5.304 -4.577 1.331 1.00 89.81 80 THR A CA 1
ATOM 597 C C . THR A 1 80 ? -4.886 -3.207 1.817 1.00 89.81 80 THR A C 1
ATOM 599 O O . THR A 1 80 ? -5.651 -2.531 2.504 1.00 89.81 80 THR A O 1
ATOM 602 N N . ILE A 1 81 ? -3.697 -2.774 1.419 1.00 91.56 81 ILE A N 1
ATOM 603 C CA . ILE A 1 81 ? -3.315 -1.371 1.524 1.00 91.56 81 ILE A CA 1
ATOM 604 C C . ILE A 1 81 ? -3.221 -0.781 0.126 1.00 91.56 81 ILE A C 1
ATOM 606 O O . ILE A 1 81 ? -2.824 -1.450 -0.832 1.00 91.56 81 ILE A O 1
ATOM 610 N N . SER A 1 82 ? -3.584 0.487 0.004 1.00 93.19 82 SER A N 1
ATOM 611 C CA . SER A 1 82 ? -3.369 1.244 -1.219 1.00 93.19 82 SER A CA 1
ATOM 612 C C . SER A 1 82 ? -2.834 2.623 -0.893 1.00 93.19 82 SER A C 1
ATOM 614 O O . SER A 1 82 ? -3.246 3.244 0.084 1.00 93.19 82 SER A O 1
ATOM 616 N N . GLY A 1 83 ? -1.915 3.099 -1.718 1.00 92.69 83 GLY A N 1
ATOM 617 C CA . GLY A 1 83 ? -1.250 4.373 -1.508 1.00 92.69 83 GLY A CA 1
ATOM 618 C C . GLY A 1 83 ? -0.741 4.960 -2.807 1.00 92.69 83 GLY A C 1
ATOM 619 O O . GLY A 1 83 ? -0.848 4.362 -3.882 1.00 92.69 83 GLY A O 1
ATOM 620 N N . MET A 1 84 ? -0.191 6.160 -2.700 1.00 93.12 84 MET A N 1
ATOM 621 C CA . MET A 1 84 ? 0.500 6.829 -3.790 1.00 93.12 84 MET A CA 1
ATOM 622 C C . MET A 1 84 ? 1.903 7.179 -3.319 1.00 93.12 84 MET A C 1
ATOM 624 O O . MET A 1 84 ? 2.061 7.736 -2.233 1.00 93.12 84 MET A O 1
ATOM 628 N N . LEU A 1 85 ? 2.908 6.859 -4.134 1.00 92.44 85 LEU A N 1
ATOM 629 C CA . LEU A 1 85 ? 4.270 7.284 -3.846 1.00 92.44 85 LEU A CA 1
ATOM 630 C C . LEU A 1 85 ? 4.353 8.806 -3.868 1.00 92.44 85 LEU A C 1
ATOM 632 O O . LEU A 1 85 ? 3.685 9.481 -4.662 1.00 92.44 85 LEU A O 1
ATOM 636 N N . LYS A 1 86 ? 5.191 9.355 -2.991 1.00 87.88 86 LYS A N 1
ATOM 637 C CA . LYS A 1 86 ? 5.427 10.794 -2.953 1.00 87.88 86 LYS A CA 1
ATOM 638 C C . LYS A 1 86 ? 6.194 11.229 -4.205 1.00 87.88 86 LYS A C 1
ATOM 640 O O . LYS A 1 86 ? 7.315 10.794 -4.438 1.00 87.88 86 LYS A O 1
ATOM 645 N N . GLY A 1 87 ? 5.607 12.151 -4.963 1.00 89.94 87 GLY A N 1
ATOM 646 C CA . GLY A 1 87 ? 6.240 12.735 -6.145 1.00 89.94 87 GLY A CA 1
ATOM 647 C C . GLY A 1 87 ? 6.266 11.787 -7.344 1.00 89.94 87 GLY A C 1
ATOM 648 O O . GLY A 1 87 ? 5.294 11.077 -7.610 1.00 89.94 87 GLY A O 1
ATOM 649 N N . THR A 1 88 ? 7.369 11.838 -8.085 1.00 92.69 88 THR A N 1
ATOM 650 C CA . THR A 1 88 ? 7.582 11.062 -9.307 1.00 92.69 88 THR A CA 1
ATOM 651 C C . THR A 1 88 ? 8.752 10.108 -9.102 1.00 92.69 88 THR A C 1
ATOM 653 O O . THR A 1 88 ? 9.778 10.490 -8.543 1.00 92.69 88 THR A O 1
ATOM 656 N N . THR A 1 89 ? 8.596 8.874 -9.564 1.00 93.94 89 THR A N 1
ATOM 657 C CA . THR A 1 89 ? 9.607 7.821 -9.511 1.00 93.94 89 THR A CA 1
ATOM 658 C C . THR A 1 89 ? 10.181 7.603 -10.902 1.00 93.94 89 THR A C 1
ATOM 660 O O . THR A 1 89 ? 9.438 7.397 -11.863 1.00 93.94 89 THR A O 1
ATOM 663 N N . GLU A 1 90 ? 11.505 7.635 -11.006 1.00 94.06 90 GLU A N 1
ATOM 664 C CA . GLU A 1 90 ? 12.218 7.308 -12.236 1.00 94.06 90 GLU A CA 1
ATOM 665 C C . GLU A 1 90 ? 12.502 5.800 -12.291 1.00 94.06 90 GLU A C 1
ATOM 667 O O . GLU A 1 90 ? 13.113 5.228 -11.385 1.00 94.06 90 GLU A O 1
ATOM 672 N N . ILE A 1 91 ? 12.045 5.153 -13.360 1.00 93.50 91 ILE A N 1
ATOM 673 C CA . ILE A 1 91 ? 12.405 3.785 -13.727 1.00 93.50 91 ILE A CA 1
ATOM 674 C C . ILE A 1 91 ? 13.466 3.889 -14.817 1.00 93.50 91 ILE A C 1
ATOM 676 O O . ILE A 1 91 ? 13.192 4.394 -15.906 1.00 93.50 91 ILE A O 1
ATOM 680 N N . LYS A 1 92 ? 14.686 3.443 -14.512 1.00 93.00 92 LYS A N 1
ATOM 681 C CA . LYS A 1 92 ? 15.832 3.545 -15.421 1.00 93.00 92 LYS A CA 1
ATOM 682 C C . LYS A 1 92 ? 16.014 2.259 -16.216 1.00 93.00 92 LYS A C 1
ATOM 684 O O . LYS A 1 92 ? 15.928 1.167 -15.657 1.00 93.00 92 LYS A O 1
ATOM 689 N N . ALA A 1 93 ? 16.324 2.421 -17.497 1.00 92.12 93 ALA A N 1
ATOM 690 C CA . ALA A 1 93 ? 16.729 1.350 -18.397 1.00 92.12 93 ALA A CA 1
ATOM 691 C C . ALA A 1 93 ? 17.808 0.454 -17.767 1.00 92.12 93 ALA A C 1
ATOM 693 O O . ALA A 1 93 ? 18.779 0.958 -17.195 1.00 92.12 93 ALA A O 1
ATOM 694 N N . GLY A 1 94 ? 17.606 -0.865 -17.826 1.00 89.81 94 GLY A N 1
ATOM 695 C CA . GLY A 1 94 ? 18.561 -1.856 -17.322 1.00 89.81 94 GLY A CA 1
ATOM 696 C C . GLY A 1 94 ? 18.710 -1.917 -15.793 1.00 89.81 94 GLY A C 1
ATOM 697 O O . GLY A 1 94 ? 19.477 -2.739 -15.292 1.00 89.81 94 GLY A O 1
ATOM 698 N N . GLN A 1 95 ? 17.984 -1.091 -15.030 1.00 93.69 95 GLN A N 1
ATOM 699 C CA . GLN A 1 95 ? 18.043 -1.062 -13.564 1.00 93.69 95 GLN A CA 1
ATOM 700 C C . GLN A 1 95 ? 16.747 -1.568 -12.936 1.00 93.69 95 GLN A C 1
ATOM 702 O O . GLN A 1 95 ? 15.673 -1.487 -13.527 1.00 93.69 95 GLN A O 1
ATOM 707 N N . THR A 1 96 ? 16.848 -2.066 -11.703 1.00 94.75 96 THR A N 1
ATOM 708 C CA . THR A 1 96 ? 15.673 -2.392 -10.887 1.00 94.75 96 THR A CA 1
ATOM 709 C C . THR A 1 96 ? 15.373 -1.243 -9.938 1.00 94.75 96 THR A C 1
ATOM 711 O O . THR A 1 96 ? 16.179 -0.926 -9.066 1.00 94.75 96 THR A O 1
ATOM 714 N N . THR A 1 97 ? 14.198 -0.645 -10.092 1.00 95.25 97 THR A N 1
ATOM 715 C CA . THR A 1 97 ? 13.619 0.293 -9.136 1.00 95.25 97 THR A CA 1
ATOM 716 C C . THR A 1 97 ? 12.820 -0.499 -8.107 1.00 95.25 97 THR A C 1
ATOM 718 O O . THR A 1 97 ? 11.838 -1.164 -8.441 1.00 95.25 97 THR A O 1
ATOM 721 N N . GLU A 1 98 ? 13.238 -0.430 -6.846 1.00 94.00 98 GLU A N 1
ATOM 722 C CA . GLU A 1 98 ? 12.537 -1.059 -5.728 1.00 94.00 98 GLU A CA 1
ATOM 723 C C . GLU A 1 98 ? 11.581 -0.062 -5.060 1.00 94.00 98 GLU A C 1
ATOM 725 O O . GLU A 1 98 ? 11.971 1.051 -4.702 1.00 94.00 98 GLU A O 1
ATOM 730 N N . ILE A 1 99 ? 10.331 -0.475 -4.855 1.00 90.25 99 ILE A N 1
ATOM 731 C CA . ILE A 1 99 ? 9.350 0.250 -4.055 1.00 90.25 99 ILE A CA 1
ATOM 732 C C . ILE A 1 99 ? 9.121 -0.500 -2.744 1.00 90.25 99 ILE A C 1
ATOM 734 O O . ILE A 1 99 ? 8.553 -1.594 -2.711 1.00 90.25 99 ILE A O 1
ATOM 738 N N . LYS A 1 100 ? 9.477 0.157 -1.643 1.00 89.00 100 LYS A N 1
ATOM 739 C CA . LYS A 1 100 ? 9.141 -0.304 -0.297 1.00 89.00 100 LYS A CA 1
ATOM 740 C C . LYS A 1 100 ? 7.712 0.111 0.026 1.00 89.00 100 LYS A C 1
ATOM 742 O O . LYS A 1 100 ? 7.423 1.300 0.118 1.00 89.00 100 LYS A O 1
ATOM 747 N N . THR A 1 101 ? 6.828 -0.871 0.162 1.00 84.94 101 THR A N 1
ATOM 748 C CA . THR A 1 101 ? 5.434 -0.692 0.595 1.00 84.94 101 THR A CA 1
ATOM 749 C C . THR A 1 101 ? 5.041 -1.864 1.482 1.00 84.94 101 THR A C 1
ATOM 751 O O . THR A 1 101 ? 5.751 -2.867 1.514 1.00 84.94 101 THR A O 1
ATOM 754 N N . GLY A 1 102 ? 3.917 -1.771 2.186 1.00 80.88 102 GLY A N 1
ATOM 755 C CA . GLY A 1 102 ? 3.466 -2.850 3.067 1.00 80.88 102 GLY A CA 1
ATOM 756 C C . GLY A 1 102 ? 3.754 -2.572 4.537 1.00 80.88 102 GLY A C 1
ATOM 757 O O . GLY A 1 102 ? 3.838 -1.424 4.967 1.00 80.88 102 GLY A O 1
ATOM 758 N N . GLY A 1 103 ? 3.855 -3.643 5.321 1.00 80.00 103 GLY A N 1
ATOM 759 C CA . GLY A 1 103 ? 4.122 -3.555 6.755 1.00 80.00 103 GLY A CA 1
ATOM 760 C C . GLY A 1 103 ? 5.598 -3.264 7.074 1.00 80.00 103 GLY A C 1
ATOM 761 O O . GLY A 1 103 ? 6.466 -3.636 6.284 1.00 80.00 103 GLY A O 1
ATOM 762 N N . PRO A 1 104 ? 5.902 -2.662 8.240 1.00 87.25 104 PRO A N 1
ATOM 763 C CA . PRO A 1 104 ? 4.962 -2.239 9.283 1.00 87.25 104 PRO A CA 1
ATOM 764 C C . PRO A 1 104 ? 4.131 -1.010 8.883 1.00 87.25 104 PRO A C 1
ATOM 766 O O . PRO A 1 104 ? 4.566 -0.186 8.085 1.00 87.25 104 PRO A O 1
ATOM 769 N N . ILE A 1 105 ? 2.925 -0.909 9.446 1.00 88.19 105 ILE A N 1
ATOM 770 C CA . ILE A 1 105 ? 2.035 0.242 9.270 1.00 88.19 105 ILE A CA 1
ATOM 771 C C . ILE A 1 105 ? 2.115 1.121 10.516 1.00 88.19 105 ILE A C 1
ATOM 773 O O . ILE A 1 105 ? 1.860 0.649 11.623 1.00 88.19 105 ILE A O 1
ATOM 777 N N . GLU A 1 106 ? 2.418 2.399 10.327 1.00 92.25 106 GLU A N 1
ATOM 778 C CA . GLU A 1 106 ? 2.345 3.423 11.365 1.00 92.25 106 GLU A CA 1
ATOM 779 C C . GLU A 1 106 ? 0.994 4.137 11.257 1.00 92.25 106 GLU A C 1
ATOM 781 O O . GLU A 1 106 ? 0.738 4.832 10.275 1.00 92.25 106 GLU A O 1
ATOM 786 N N . ALA A 1 107 ? 0.117 3.959 12.245 1.00 90.19 107 ALA A N 1
ATOM 787 C CA . ALA A 1 107 ? -1.186 4.618 12.297 1.00 90.19 107 ALA A CA 1
ATOM 788 C C . ALA A 1 107 ? -1.216 5.687 13.396 1.00 90.19 107 ALA A C 1
ATOM 790 O O . ALA A 1 107 ? -0.723 5.471 14.501 1.00 90.19 107 ALA A O 1
ATOM 791 N N . SER A 1 108 ? -1.838 6.825 13.101 1.00 90.88 108 SER A N 1
ATOM 792 C CA . SER A 1 108 ? -2.084 7.907 14.050 1.00 90.88 108 SER A CA 1
ATOM 793 C C . SER A 1 108 ? -3.572 8.223 14.077 1.00 90.88 108 SER A C 1
ATOM 795 O O . SER A 1 108 ? -4.201 8.340 13.021 1.00 90.88 108 SER A O 1
ATOM 797 N N . ILE A 1 109 ? -4.126 8.340 15.284 1.00 87.19 109 ILE A N 1
ATOM 798 C CA . ILE A 1 109 ? -5.516 8.720 15.521 1.00 87.19 109 ILE A CA 1
ATOM 799 C C . ILE A 1 109 ? -5.516 10.034 16.290 1.00 87.19 109 ILE A C 1
ATOM 801 O O . ILE A 1 109 ? -4.905 10.136 17.353 1.00 87.19 109 ILE A O 1
ATOM 805 N N . GLU A 1 110 ? -6.237 11.017 15.773 1.00 89.56 110 GLU A N 1
ATOM 806 C CA . GLU A 1 110 ? -6.491 12.281 16.450 1.00 89.56 110 GLU A CA 1
ATOM 807 C C . GLU A 1 110 ? -7.973 12.360 16.822 1.00 89.56 110 GLU A C 1
ATOM 809 O O . GLU A 1 110 ? -8.855 12.029 16.026 1.00 89.56 110 GLU A O 1
ATOM 814 N N . ALA A 1 111 ? -8.249 12.797 18.049 1.00 87.19 111 ALA A N 1
ATOM 815 C CA . ALA A 1 111 ? -9.598 13.031 18.538 1.00 87.19 111 ALA A CA 1
ATOM 816 C C . ALA A 1 111 ? -9.802 14.527 18.784 1.00 87.19 111 ALA A C 1
ATOM 818 O O . ALA A 1 111 ? -9.055 15.152 19.536 1.00 87.19 111 ALA A O 1
ATOM 819 N N . LYS A 1 112 ? -10.852 15.091 18.188 1.00 90.50 112 LYS A N 1
ATOM 820 C CA . LYS A 1 112 ? -11.264 16.481 18.390 1.00 90.50 112 LYS A CA 1
ATOM 821 C C . LYS A 1 112 ? -12.592 16.527 19.133 1.00 90.50 112 LYS A C 1
ATOM 823 O O . LYS A 1 112 ? -13.573 15.931 18.684 1.00 90.50 112 LYS A O 1
ATOM 828 N N . VAL A 1 113 ? -12.627 17.253 20.250 1.00 90.75 113 VAL A N 1
ATOM 829 C CA . VAL A 1 113 ? -13.835 17.455 21.062 1.00 90.75 113 VAL A CA 1
ATOM 830 C C . VAL A 1 113 ? -14.347 18.878 20.866 1.00 90.75 113 VAL A C 1
ATOM 832 O O . VAL A 1 113 ? -13.648 19.843 21.158 1.00 90.75 113 VAL A O 1
ATOM 835 N N . GLU A 1 114 ? -15.580 19.004 20.383 1.00 92.50 114 GLU A N 1
ATOM 836 C CA . GLU A 1 114 ? -16.280 20.276 20.187 1.00 92.50 114 GLU A CA 1
ATOM 837 C C . GLU A 1 114 ? -17.632 20.210 20.910 1.00 92.50 114 GLU A C 1
ATOM 839 O O . GLU A 1 114 ? -18.621 19.667 20.407 1.00 92.50 114 GLU A O 1
ATOM 844 N N . GLY A 1 115 ? -17.677 20.718 22.145 1.00 92.38 115 GLY A N 1
ATOM 845 C CA . GLY A 1 115 ? -18.859 20.615 23.002 1.00 92.38 115 GLY A CA 1
ATOM 846 C C . GLY A 1 115 ? -19.211 19.156 23.314 1.00 92.38 115 GLY A C 1
ATOM 847 O O . GLY A 1 115 ? -18.436 18.450 23.950 1.00 92.38 115 GLY A O 1
ATOM 848 N N . LYS A 1 116 ? -20.393 18.703 22.870 1.00 89.44 116 LYS A N 1
ATOM 849 C CA . LYS A 1 116 ? -20.858 17.309 23.026 1.00 89.44 116 LYS A CA 1
ATOM 850 C C . LYS A 1 116 ? -20.481 16.398 21.847 1.00 89.44 116 LYS A C 1
ATOM 852 O O . LYS A 1 116 ? -20.859 15.230 21.849 1.00 89.44 116 LYS A O 1
ATOM 857 N N . LYS A 1 117 ? -19.786 16.916 20.829 1.00 85.06 117 LYS A N 1
ATOM 858 C CA . LYS A 1 117 ? -19.383 16.161 19.637 1.00 85.06 117 LYS A CA 1
ATOM 859 C C . LYS A 1 117 ? -17.924 15.731 19.756 1.00 85.06 117 LYS A C 1
ATOM 861 O O . LYS A 1 117 ? -17.061 16.550 20.060 1.00 85.06 117 LYS A O 1
ATOM 866 N N . VAL A 1 118 ? -17.650 14.465 19.455 1.00 81.06 118 VAL A N 1
ATOM 867 C CA . VAL A 1 118 ? -16.292 13.924 19.317 1.00 81.06 118 VAL A CA 1
ATOM 868 C C . VAL A 1 118 ? -16.108 13.482 17.871 1.00 81.06 118 VAL A C 1
ATOM 870 O O . VAL A 1 118 ? -16.951 12.764 17.337 1.00 81.06 118 VAL A O 1
ATOM 873 N N . SER A 1 119 ? -15.036 13.942 17.229 1.00 82.62 119 SER A N 1
ATOM 874 C CA . SER A 1 119 ? -14.651 13.530 15.875 1.00 82.62 119 SER A CA 1
ATOM 875 C C . SER A 1 119 ? -13.296 12.842 15.925 1.00 82.62 119 SER A C 1
ATOM 877 O O . SER A 1 119 ? -12.407 13.306 16.635 1.00 82.62 119 SER A O 1
ATOM 879 N N . PHE A 1 120 ? -13.138 11.766 15.161 1.00 80.69 120 PHE A N 1
ATOM 880 C CA . PHE A 1 120 ? -11.880 11.036 15.043 1.00 80.69 120 PHE A CA 1
ATOM 881 C C . PHE A 1 120 ? -11.358 11.160 13.617 1.00 80.69 120 PHE A C 1
ATOM 883 O O . PHE A 1 120 ? -12.120 10.98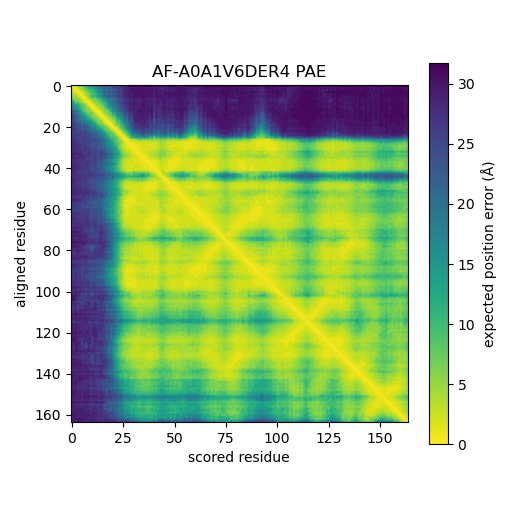3 12.665 1.00 80.69 120 PHE A O 1
ATOM 890 N N . SER A 1 121 ? -10.070 11.444 13.465 1.00 83.88 121 SER A N 1
ATOM 891 C CA . SER A 1 121 ? -9.358 11.288 12.201 1.00 83.88 121 SER A CA 1
ATOM 892 C C . SER A 1 121 ? -8.294 10.211 12.375 1.00 83.88 121 SER A C 1
ATOM 894 O O . SER A 1 121 ? -7.669 10.097 13.428 1.00 83.88 121 SER A O 1
ATOM 896 N N . MET A 1 122 ? -8.116 9.385 11.348 1.00 85.12 122 MET A N 1
ATOM 897 C CA . MET A 1 122 ? -7.055 8.388 11.307 1.00 85.12 122 MET A CA 1
ATOM 898 C C . MET A 1 122 ? -6.215 8.625 10.061 1.00 85.12 122 MET A C 1
ATOM 900 O O . MET A 1 122 ? -6.748 8.811 8.967 1.00 85.12 122 MET A O 1
ATOM 904 N N . SER A 1 123 ? -4.900 8.586 10.226 1.00 91.06 123 SER A N 1
ATOM 905 C CA . SER A 1 123 ? -3.944 8.545 9.126 1.00 91.06 123 SER A CA 1
ATOM 906 C C . SER A 1 123 ? -3.030 7.341 9.300 1.00 91.06 123 SER A C 1
ATOM 908 O O . SER A 1 123 ? -2.779 6.907 10.423 1.00 91.06 123 SER A O 1
ATOM 910 N N . ALA A 1 124 ? -2.558 6.780 8.192 1.00 92.56 124 ALA A N 1
ATOM 911 C CA . ALA A 1 124 ? -1.643 5.652 8.211 1.00 92.56 124 ALA A CA 1
ATOM 912 C C . ALA A 1 124 ? -0.526 5.848 7.189 1.00 92.56 124 ALA A C 1
ATOM 914 O O . ALA A 1 124 ? -0.754 6.392 6.102 1.00 92.56 124 ALA A O 1
ATOM 915 N N . LYS A 1 125 ? 0.673 5.388 7.540 1.00 93.44 125 LYS A N 1
ATOM 916 C CA . LYS A 1 125 ? 1.831 5.297 6.657 1.00 93.44 125 LYS A CA 1
ATOM 917 C C . LYS A 1 125 ? 2.330 3.865 6.586 1.00 93.44 125 LYS A C 1
ATOM 919 O O . LYS A 1 125 ? 2.263 3.134 7.571 1.00 93.44 125 LYS A O 1
ATOM 924 N N . ASP A 1 126 ? 2.811 3.472 5.418 1.00 91.31 126 ASP A N 1
ATOM 925 C CA . ASP A 1 126 ? 3.454 2.176 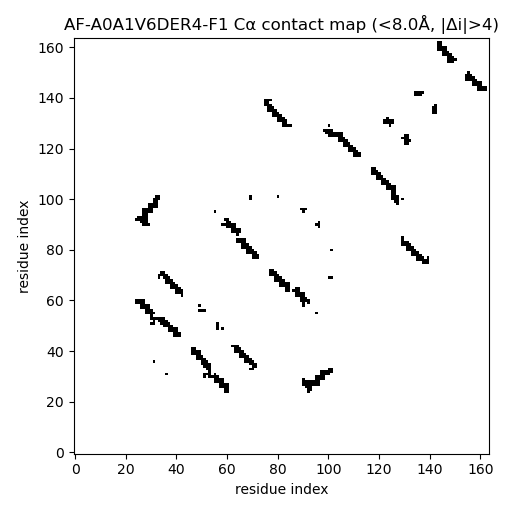5.224 1.00 91.31 126 ASP A CA 1
ATOM 926 C C . ASP A 1 126 ? 4.955 2.214 5.547 1.00 91.31 126 ASP A C 1
ATOM 928 O O . ASP A 1 126 ? 5.508 3.263 5.886 1.00 91.31 126 ASP A O 1
ATOM 932 N N . ALA A 1 127 ? 5.633 1.074 5.401 1.00 87.19 127 ALA A N 1
ATOM 933 C CA . ALA A 1 127 ? 7.076 0.961 5.623 1.00 87.19 127 ALA A CA 1
ATOM 934 C C . ALA A 1 127 ? 7.925 1.880 4.723 1.00 87.19 127 ALA A C 1
ATOM 936 O O . ALA A 1 127 ? 9.069 2.191 5.052 1.00 87.19 127 ALA A O 1
ATOM 937 N N . GLY A 1 128 ? 7.381 2.310 3.579 1.00 87.62 128 GLY A N 1
ATOM 938 C CA . GLY A 1 128 ? 8.001 3.290 2.689 1.00 87.62 128 GLY A CA 1
ATOM 939 C C . GLY A 1 128 ? 7.749 4.743 3.100 1.00 87.62 128 GLY A C 1
ATOM 940 O O . GLY A 1 128 ? 8.226 5.655 2.426 1.00 87.62 128 GLY A O 1
ATOM 941 N N . GLY A 1 129 ? 6.993 4.979 4.177 1.00 90.62 129 GLY A N 1
ATOM 942 C CA . GLY A 1 129 ? 6.573 6.303 4.631 1.00 90.62 129 GLY A CA 1
ATOM 943 C C . GLY A 1 129 ? 5.454 6.921 3.787 1.00 90.62 129 GLY A C 1
ATOM 944 O O . GLY A 1 129 ? 5.163 8.113 3.936 1.00 90.62 129 GLY A O 1
ATOM 945 N N . ASN A 1 130 ? 4.824 6.149 2.898 1.00 91.50 130 ASN A N 1
ATOM 946 C CA . ASN A 1 130 ? 3.753 6.624 2.029 1.00 91.50 130 ASN A CA 1
ATOM 947 C C . ASN A 1 130 ? 2.434 6.642 2.794 1.00 91.50 130 ASN A C 1
ATOM 949 O O . ASN A 1 130 ? 2.120 5.689 3.500 1.00 91.50 130 ASN A O 1
ATOM 953 N N . ALA A 1 131 ? 1.629 7.691 2.612 1.00 92.88 131 ALA A N 1
ATOM 954 C CA . ALA A 1 131 ? 0.271 7.707 3.144 1.00 92.88 131 ALA A CA 1
ATOM 955 C C . ALA A 1 131 ? -0.570 6.612 2.468 1.00 92.88 131 ALA A C 1
ATOM 957 O O . ALA A 1 131 ? -0.612 6.526 1.235 1.00 92.88 131 ALA A O 1
ATOM 958 N N . VAL A 1 132 ? -1.245 5.794 3.275 1.00 93.12 132 VAL A N 1
ATOM 959 C CA . VAL A 1 132 ? -2.014 4.640 2.799 1.00 93.12 132 VAL A CA 1
ATOM 960 C C . VAL A 1 132 ? -3.426 4.603 3.367 1.00 93.12 132 VAL A C 1
ATOM 962 O O . VAL A 1 132 ? -3.696 5.041 4.482 1.00 93.12 132 VAL A O 1
ATOM 965 N N . SER A 1 133 ? -4.330 4.034 2.577 1.00 90.62 133 SER A N 1
ATOM 966 C CA . SER A 1 133 ? -5.645 3.571 3.007 1.00 90.62 133 SER A CA 1
ATOM 967 C C . SER A 1 133 ? -5.605 2.057 3.189 1.00 90.62 133 SER A C 1
ATOM 969 O O . SER A 1 133 ? -4.954 1.355 2.411 1.00 90.62 133 SER A O 1
ATOM 971 N N . ILE A 1 134 ? -6.299 1.567 4.213 1.00 87.44 134 ILE A N 1
ATOM 972 C CA . ILE A 1 134 ? -6.297 0.165 4.627 1.00 87.44 134 ILE A CA 1
ATOM 973 C C . ILE A 1 134 ? -7.727 -0.355 4.555 1.00 87.44 134 ILE A C 1
ATOM 975 O O . ILE A 1 134 ? -8.652 0.264 5.078 1.00 87.44 134 ILE A O 1
ATOM 979 N N . MET A 1 135 ? -7.896 -1.513 3.931 1.00 87.62 135 MET A N 1
ATOM 980 C CA . MET A 1 135 ? -9.154 -2.239 3.874 1.00 87.62 135 MET A CA 1
ATOM 981 C C . MET A 1 135 ? -8.910 -3.683 4.285 1.00 87.62 135 MET A C 1
ATOM 983 O O . MET A 1 135 ? -7.982 -4.323 3.794 1.00 87.62 135 MET A O 1
ATOM 987 N N . ALA A 1 136 ? -9.761 -4.205 5.158 1.00 88.38 136 ALA A N 1
ATOM 988 C CA . ALA A 1 136 ? -9.759 -5.611 5.521 1.00 88.38 136 ALA A CA 1
ATOM 989 C C . ALA A 1 136 ? -11.075 -6.252 5.084 1.00 88.38 136 ALA A C 1
ATOM 991 O O . ALA A 1 136 ? -12.140 -5.639 5.182 1.00 88.38 136 ALA A O 1
ATOM 992 N N . THR A 1 137 ? -10.996 -7.485 4.599 1.00 90.31 137 THR A N 1
ATOM 993 C CA . THR A 1 137 ? -12.161 -8.302 4.266 1.00 90.31 137 THR A CA 1
ATOM 994 C C . THR A 1 137 ? -12.045 -9.672 4.915 1.00 90.31 137 THR A C 1
ATOM 996 O O . THR A 1 137 ? -10.940 -10.184 5.079 1.00 90.31 137 THR A O 1
ATOM 999 N N . GLU A 1 138 ? -13.182 -10.267 5.253 1.00 91.50 138 GLU A N 1
ATOM 1000 C CA . GLU A 1 138 ? -13.306 -11.646 5.717 1.00 91.50 138 GLU A CA 1
ATOM 1001 C C . GLU A 1 138 ? -14.346 -12.351 4.847 1.00 91.50 138 GLU A C 1
ATOM 1003 O O . GLU A 1 138 ? -15.445 -11.829 4.635 1.00 91.50 138 GLU A O 1
ATOM 1008 N N . LYS A 1 139 ? -13.990 -13.506 4.272 1.00 90.50 139 LYS A N 1
ATOM 1009 C CA . LYS A 1 139 ? -14.833 -14.236 3.304 1.00 90.50 139 LYS A CA 1
ATOM 1010 C C . LYS A 1 139 ? -15.317 -13.330 2.160 1.00 90.50 139 LYS A C 1
ATOM 1012 O O . LYS A 1 139 ? -16.468 -13.395 1.727 1.00 90.50 139 LYS A O 1
ATOM 1017 N N . GLY A 1 140 ? -14.438 -12.425 1.718 1.00 86.69 140 GLY A N 1
ATOM 1018 C CA . GLY A 1 140 ? -14.696 -11.449 0.655 1.00 86.69 140 GLY A CA 1
ATOM 1019 C C . GLY A 1 140 ? -15.594 -10.267 1.041 1.00 86.69 140 GLY A C 1
ATOM 1020 O O . GLY A 1 140 ? -15.908 -9.452 0.176 1.00 86.69 140 GLY A O 1
ATOM 1021 N N . LYS A 1 141 ? -16.012 -10.139 2.306 1.00 89.06 141 LYS A N 1
ATOM 1022 C CA . LYS A 1 141 ? -16.855 -9.030 2.780 1.00 89.06 141 LYS A CA 1
ATOM 1023 C C . LYS A 1 141 ? -16.035 -8.028 3.597 1.00 89.06 141 LYS A C 1
ATOM 1025 O O . LYS A 1 141 ? -15.260 -8.469 4.442 1.00 89.06 141 LYS A O 1
ATOM 1030 N N . PRO A 1 142 ? -16.196 -6.706 3.395 1.00 87.75 142 PRO A N 1
ATOM 1031 C CA . PRO A 1 142 ? -15.517 -5.699 4.209 1.00 87.75 142 PRO A CA 1
ATOM 1032 C C . PRO A 1 142 ? -15.790 -5.868 5.708 1.00 87.75 142 PRO A C 1
ATOM 1034 O O . PRO A 1 142 ? -16.941 -6.033 6.118 1.00 87.75 142 PRO A O 1
ATOM 1037 N N . ILE A 1 143 ? -14.737 -5.805 6.525 1.00 87.75 143 ILE A N 1
ATOM 1038 C CA . ILE A 1 143 ? -14.836 -5.887 7.987 1.00 87.75 143 ILE A CA 1
ATOM 1039 C C . ILE A 1 143 ? -15.159 -4.499 8.536 1.00 87.75 143 ILE A C 1
ATOM 1041 O O . ILE A 1 143 ? -14.287 -3.636 8.585 1.00 87.75 143 ILE A O 1
ATOM 1045 N N . LYS A 1 144 ? -16.395 -4.276 8.992 1.00 84.50 144 LYS A N 1
ATOM 1046 C CA . LYS A 1 144 ? -16.797 -2.976 9.550 1.00 84.50 144 LYS A CA 1
ATOM 1047 C C . LYS A 1 144 ? -15.850 -2.532 10.676 1.00 84.50 144 LYS A C 1
ATOM 1049 O O . LYS A 1 144 ? -15.620 -3.316 11.603 1.00 84.50 144 LYS A O 1
ATOM 1054 N N . PRO A 1 145 ? -15.326 -1.292 10.643 1.00 78.62 145 PRO A N 1
ATOM 1055 C CA . PRO A 1 145 ? -14.495 -0.786 11.724 1.00 78.62 145 PRO A CA 1
ATOM 1056 C C . PRO A 1 145 ? -15.273 -0.783 13.041 1.00 78.62 145 PRO A C 1
ATOM 1058 O O . PRO A 1 145 ? -16.434 -0.376 13.089 1.00 78.62 145 PRO A O 1
ATOM 1061 N N . LYS A 1 146 ? -14.627 -1.215 14.122 1.00 84.75 146 LYS A N 1
ATOM 1062 C CA . LYS A 1 146 ? -15.195 -1.206 15.471 1.00 84.75 146 LYS A CA 1
ATOM 1063 C C . LYS A 1 146 ? -14.571 -0.071 16.274 1.00 84.75 146 LYS A C 1
ATOM 1065 O O . LYS A 1 146 ? -13.355 0.097 16.253 1.00 84.75 146 LYS A O 1
ATOM 1070 N N . VAL A 1 147 ? -15.396 0.684 16.991 1.00 82.19 147 VAL A N 1
ATOM 1071 C CA . VAL A 1 147 ? -14.959 1.706 17.946 1.00 82.19 147 VAL A CA 1
ATOM 1072 C C . VAL A 1 147 ? -15.406 1.290 19.334 1.00 82.19 147 VAL A C 1
ATOM 1074 O O . VAL A 1 147 ? -16.582 1.008 19.564 1.00 82.19 147 VAL A O 1
ATOM 1077 N N . GLU A 1 148 ? -14.464 1.285 20.269 1.00 88.56 148 GLU A N 1
ATOM 1078 C CA . GLU A 1 148 ? -14.719 1.058 21.686 1.00 88.56 148 GLU A CA 1
ATOM 1079 C C . GLU A 1 148 ? -14.188 2.241 22.490 1.00 88.56 148 GLU A C 1
ATOM 1081 O O . GLU A 1 148 ? -13.067 2.697 22.277 1.00 88.56 148 GLU A O 1
ATOM 1086 N N . VAL A 1 149 ? -15.003 2.745 23.416 1.00 83.81 149 VAL A N 1
ATOM 1087 C CA . VAL A 1 149 ? -14.569 3.721 24.419 1.00 83.81 149 VAL A CA 1
ATOM 1088 C C . VAL A 1 149 ? -14.367 2.969 25.719 1.00 83.81 149 VAL A C 1
ATOM 1090 O O . VAL A 1 149 ? -15.283 2.301 26.207 1.00 83.81 149 VAL A O 1
ATOM 1093 N N . VAL A 1 150 ? -13.171 3.089 26.283 1.00 89.62 150 VAL A N 1
ATOM 1094 C CA . VAL A 1 150 ? -12.758 2.364 27.485 1.00 89.62 150 VAL A CA 1
ATOM 1095 C C . VAL A 1 150 ? -12.540 3.355 28.630 1.00 89.62 150 VAL A C 1
ATOM 1097 O O . VAL A 1 150 ? -11.999 4.441 28.432 1.00 89.62 150 VAL A O 1
ATOM 1100 N N . LYS A 1 151 ? -12.983 2.995 29.838 1.00 90.06 151 LYS A N 1
ATOM 1101 C CA . LYS A 1 151 ? -12.711 3.713 31.088 1.00 90.06 151 LYS A CA 1
ATOM 1102 C C . LYS A 1 151 ? -11.975 2.765 32.038 1.00 90.06 151 LYS A C 1
ATOM 1104 O O . LYS A 1 151 ? -12.599 1.874 32.614 1.00 90.06 151 LYS A O 1
ATOM 1109 N N . GLY A 1 152 ? -10.663 2.956 32.191 1.00 92.94 152 GLY A N 1
ATOM 1110 C CA . GLY A 1 152 ? -9.791 1.948 32.809 1.00 92.94 152 GLY A CA 1
ATOM 1111 C C . GLY A 1 152 ? -9.728 0.714 31.911 1.00 92.94 152 GLY A C 1
ATOM 1112 O O . GLY A 1 152 ? -9.482 0.859 30.721 1.00 92.94 152 GLY A O 1
ATOM 1113 N N . ASP A 1 153 ? -10.062 -0.456 32.455 1.00 93.44 153 ASP A N 1
ATOM 1114 C CA . ASP A 1 153 ? -10.133 -1.716 31.695 1.00 93.44 153 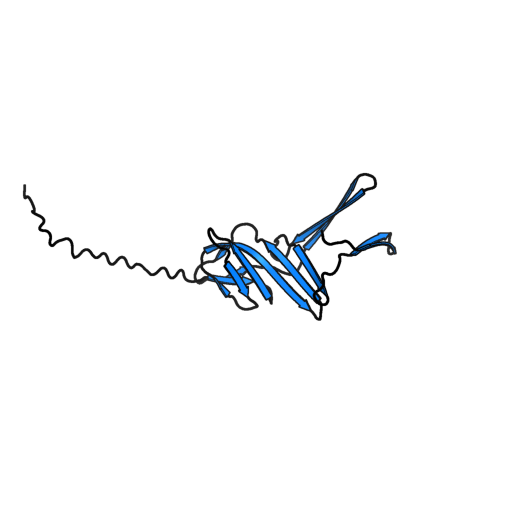ASP A CA 1
ATOM 1115 C C . ASP A 1 153 ? -11.551 -2.050 31.198 1.00 93.44 153 ASP A C 1
ATOM 1117 O O . ASP A 1 153 ? -11.787 -3.088 30.580 1.00 93.44 153 ASP A O 1
ATOM 1121 N N . LYS A 1 154 ? -12.540 -1.190 31.482 1.00 93.44 154 LYS A N 1
ATOM 1122 C CA . LYS A 1 154 ? -13.941 -1.444 31.134 1.00 93.44 154 LYS A CA 1
ATOM 1123 C C . LYS A 1 154 ? -14.330 -0.733 29.845 1.00 93.44 154 LYS A C 1
ATOM 1125 O O . LYS A 1 154 ? -14.306 0.496 29.786 1.00 93.44 154 LYS A O 1
ATOM 1130 N N . VAL A 1 155 ? -14.812 -1.485 28.857 1.00 93.69 155 VAL A N 1
ATOM 1131 C CA . VAL A 1 155 ? -15.522 -0.918 27.701 1.00 93.69 155 VAL A CA 1
ATOM 1132 C C . VAL A 1 155 ? -16.845 -0.313 28.185 1.00 93.69 155 VAL A C 1
ATOM 1134 O O . VAL A 1 155 ? -17.701 -1.013 28.727 1.00 93.69 155 VAL A O 1
ATOM 1137 N N . VAL A 1 156 ? -17.003 1.002 28.033 1.00 93.12 156 VAL A N 1
ATOM 1138 C CA . VAL A 1 156 ? -18.205 1.756 28.438 1.00 93.12 156 VAL A CA 1
ATOM 1139 C C . VAL A 1 156 ? -19.100 2.126 27.257 1.00 93.12 156 VAL A C 1
ATOM 1141 O O . VAL A 1 156 ? -20.264 2.460 27.457 1.00 93.12 156 VAL A O 1
ATOM 1144 N N . TYR A 1 157 ? -18.578 2.045 26.034 1.00 87.06 157 TYR A N 1
ATOM 1145 C CA . TYR A 1 157 ? -19.334 2.209 24.798 1.00 87.06 157 TYR A CA 1
ATOM 1146 C C . TYR A 1 157 ? -18.690 1.374 23.691 1.00 87.06 157 TYR A C 1
ATOM 1148 O O . TYR A 1 157 ? -17.465 1.297 23.612 1.00 87.06 157 TYR A O 1
ATOM 1156 N N . SER A 1 158 ? -19.506 0.766 22.834 1.00 90.56 158 SER A N 1
ATOM 1157 C CA . SER A 1 158 ? -19.051 0.011 21.667 1.00 90.56 158 SER A CA 1
ATOM 1158 C C . SER A 1 158 ? -19.997 0.273 20.507 1.00 90.56 158 SER A C 1
ATOM 1160 O O . SER A 1 158 ? -21.215 0.286 20.690 1.00 90.56 158 SER A O 1
ATOM 1162 N N . SER A 1 159 ? -19.442 0.506 19.325 1.00 83.00 159 SER A N 1
ATOM 1163 C CA . SER A 1 159 ? -20.210 0.686 18.099 1.00 83.00 159 SER A CA 1
ATOM 1164 C C . SER A 1 159 ? -19.408 0.210 16.891 1.00 83.00 159 SER A C 1
ATOM 1166 O O . SER A 1 159 ? -18.179 0.124 16.930 1.00 83.00 159 SER A O 1
ATOM 1168 N N . THR A 1 160 ? -20.106 -0.094 15.804 1.00 83.62 160 THR A N 1
ATOM 1169 C CA . THR A 1 160 ? -19.504 -0.346 14.494 1.00 83.62 160 THR A CA 1
ATOM 1170 C C . THR A 1 160 ? -19.735 0.860 13.602 1.00 83.62 160 THR A C 1
ATOM 1172 O O . THR A 1 160 ? -20.848 1.378 13.539 1.00 83.62 160 THR A O 1
ATOM 1175 N N . LEU A 1 161 ? -18.695 1.292 12.901 1.00 73.50 161 LEU A N 1
ATOM 1176 C CA . LEU A 1 161 ? -18.798 2.337 11.894 1.00 73.50 161 LEU A CA 1
ATOM 1177 C C . LEU A 1 161 ? -19.231 1.729 10.559 1.00 73.50 161 LEU A C 1
ATOM 1179 O O . LEU A 1 161 ? -18.879 0.594 10.228 1.00 73.50 161 LEU A O 1
ATOM 1183 N N . GLU A 1 162 ? -19.964 2.512 9.778 1.00 71.38 162 GLU A N 1
ATOM 1184 C CA . GLU A 1 162 ? -20.110 2.250 8.351 1.00 71.38 162 GLU A CA 1
ATOM 1185 C C . GLU A 1 162 ? -18.890 2.804 7.610 1.00 71.38 162 GLU A C 1
ATOM 1187 O O . GLU A 1 162 ? -18.260 3.771 8.048 1.00 71.38 162 GLU A O 1
ATOM 1192 N N . TYR A 1 163 ? -18.556 2.192 6.478 1.00 65.12 163 TYR A N 1
ATOM 1193 C CA . TYR A 1 163 ? -17.609 2.794 5.548 1.00 65.12 163 TYR A CA 1
ATOM 1194 C C . TYR A 1 163 ? -18.287 3.996 4.878 1.00 65.12 163 TYR A C 1
ATOM 1196 O O . TYR A 1 163 ? -19.353 3.839 4.282 1.00 65.12 163 TYR A O 1
ATOM 1204 N N . GLY A 1 164 ? -17.694 5.182 5.036 1.00 51.00 164 GLY A N 1
ATOM 1205 C CA . GLY A 1 164 ? -18.083 6.408 4.331 1.00 51.00 164 GLY A CA 1
ATOM 1206 C C . GLY A 1 164 ? -17.358 6.577 3.005 1.00 51.00 164 GLY A C 1
ATOM 1207 O O . GLY A 1 164 ? -16.287 5.948 2.833 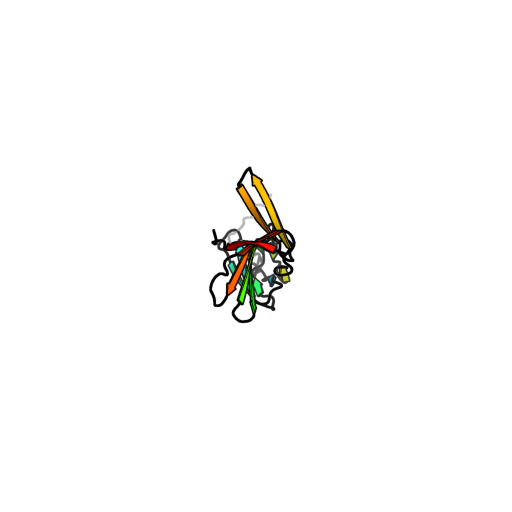1.00 51.00 164 GLY A O 1
#

Solvent-accessible surface area (backbone atoms only — not comparable to full-atom values): 9740 Å² total; per-residue (Å²): 139,83,86,80,82,83,64,89,76,77,80,77,78,77,76,71,76,64,75,75,64,76,76,68,70,47,43,6,24,44,32,47,63,42,74,34,35,39,36,41,36,38,48,104,64,76,67,45,79,48,72,48,28,84,60,66,36,81,37,75,43,45,66,24,37,38,36,41,36,39,52,50,75,56,90,63,32,36,43,35,40,36,36,45,55,84,67,69,48,70,30,45,54,80,36,76,39,76,43,60,45,53,77,63,70,52,73,50,76,48,78,49,76,57,89,96,44,74,47,78,49,77,50,35,24,28,59,55,67,33,56,42,52,78,48,48,26,47,80,86,38,76,59,67,51,74,48,73,45,65,62,86,94,41,76,77,45,77,50,72,49,76,90,128

pLDDT: mean 81.3, std 18.38, range [32.03, 95.25]

Sequence (164 aa):
MRRVCLTWTAVAAVLLSVPIASAVAEDGKLSVTADKWVAYLYSTGRPLVVRGGKEPVNVAAGSYRIRFMVSSVKDDQTATISGMLKGTTEIKAGQTTEIKTGGPIEASIEAKVEGKKVSFSMSAKDAGGNAVSIMATEKGKPIKPKVEVVKGDKVVYSSTLEYG

Foldseek 3Di:
DDDDDDDPPVPPPPPPPPPPPVCPQAWFWEAEPAQWKWKFWDDPDHTDIDIDGHDIDTHRWDKTWIKMKGWDDDDQKIKIKIFTDPDIDTGHHPYYDYHYFADDKDKDKDWDDDPPDIDIDMWIATPNRTTIDMWMDGNNHTDFDKDFDDDVNDGPDIDTDDDD

Radius of gyration: 27.53 Å; Cα contacts (8 Å, |Δi|>4): 320; chains: 1; bounding box: 58×52×94 Å